Protein AF-A0A934R1A6-F1 (afdb_monomer)

Secondary structure (DSSP, 8-state):
--HHHHHHHHHHTS-TT-PPPSSHHHHHHHHHHHHHHHHHHHHHHHHHHHHHHHHHHHHHHHHHHHHHHHHHHHHHHHHHHHHHHHHHHHHHHHHHHHHHHHHHHHHH--

Mean predicted aligned error: 17.18 Å

Organism: NCBI:txid1144680

pLDDT: mean 76.13, std 10.45, range [56.38, 93.94]

Solvent-accessible surface area (backbone atoms only — not comparable to full-atom values): 6174 Å² total; per-residue (Å²): 135,54,66,66,59,54,38,52,55,52,46,71,76,40,63,98,86,60,87,68,49,73,47,72,72,40,41,52,53,49,49,49,55,68,52,44,52,57,54,52,51,52,50,48,51,55,55,56,51,51,53,56,52,54,53,57,56,56,51,54,56,53,55,52,51,54,52,52,49,50,50,52,53,49,50,55,50,49,56,52,48,53,54,52,51,53,51,50,53,50,51,52,52,52,50,52,50,53,52,53,52,50,51,54,56,54,65,72,75,109

Radius of gyration: 41.97 Å; Cα contacts (8 Å, |Δi|>4): 24; chains: 1; bounding box: 82×20×107 Å

Structure (mmCIF, N/CA/C/O backbone):
data_AF-A0A934R1A6-F1
#
_entry.id   AF-A0A934R1A6-F1
#
loop_
_atom_site.group_PDB
_atom_site.id
_atom_site.type_symbol
_atom_site.label_atom_id
_atom_site.label_alt_id
_atom_site.label_comp_id
_atom_site.label_asym_id
_atom_site.label_entity_id
_atom_site.label_seq_id
_atom_site.pdbx_PDB_ins_code
_atom_site.Cartn_x
_atom_site.Cartn_y
_atom_site.Cartn_z
_atom_site.occupancy
_atom_site.B_iso_or_equiv
_atom_site.auth_seq_id
_atom_site.auth_comp_id
_atom_site.auth_asym_id
_atom_site.auth_atom_id
_atom_site.pdbx_PDB_model_num
ATOM 1 N N . MET A 1 1 ? 33.176 -9.403 -39.591 1.00 59.59 1 MET A N 1
ATOM 2 C CA . MET A 1 1 ? 31.822 -9.161 -40.110 1.00 59.59 1 MET A CA 1
ATOM 3 C C . MET A 1 1 ? 31.898 -7.970 -41.041 1.00 59.59 1 MET A C 1
ATOM 5 O O . MET A 1 1 ? 32.411 -6.932 -40.628 1.00 59.59 1 MET A O 1
ATOM 9 N N . SER A 1 2 ? 31.538 -8.154 -42.305 1.00 78.56 2 SER A N 1
ATOM 10 C CA . SER A 1 2 ? 31.607 -7.097 -43.314 1.00 78.56 2 SER A CA 1
ATOM 11 C C . SER A 1 2 ? 30.392 -6.165 -43.209 1.00 78.56 2 SER A C 1
ATOM 13 O O . SER A 1 2 ? 29.358 -6.510 -42.636 1.00 78.56 2 SER A O 1
ATOM 15 N N . ARG A 1 3 ? 30.522 -4.945 -43.736 1.00 71.75 3 ARG A N 1
ATOM 16 C CA . ARG A 1 3 ? 29.441 -3.947 -43.776 1.00 71.75 3 ARG A CA 1
ATOM 17 C C . ARG A 1 3 ? 28.184 -4.494 -44.463 1.00 71.75 3 ARG A C 1
ATOM 19 O O . ARG A 1 3 ? 27.078 -4.249 -43.991 1.00 71.75 3 ARG A O 1
ATOM 26 N N . ASP A 1 4 ? 28.371 -5.239 -45.547 1.00 78.88 4 ASP A N 1
ATOM 27 C CA . ASP A 1 4 ? 27.274 -5.796 -46.334 1.00 78.88 4 ASP A CA 1
ATOM 28 C C . ASP A 1 4 ? 26.549 -6.916 -45.573 1.00 78.88 4 ASP A C 1
ATOM 30 O O . ASP A 1 4 ? 25.324 -6.981 -45.611 1.00 78.88 4 ASP A O 1
ATOM 34 N N . GLU A 1 5 ? 27.276 -7.725 -44.789 1.00 76.88 5 GLU A N 1
ATOM 35 C CA . GLU A 1 5 ? 26.679 -8.708 -43.871 1.00 76.88 5 GLU A CA 1
ATOM 36 C C . GLU A 1 5 ? 25.823 -8.027 -42.792 1.00 76.88 5 GLU A C 1
ATOM 38 O O . GLU A 1 5 ? 24.706 -8.462 -42.519 1.00 76.88 5 GLU A O 1
ATOM 43 N N . LEU A 1 6 ? 26.318 -6.934 -42.199 1.00 71.50 6 LEU A N 1
ATOM 44 C CA . LEU A 1 6 ? 25.586 -6.176 -41.177 1.00 71.50 6 LEU A CA 1
ATOM 45 C C . LEU A 1 6 ? 24.327 -5.510 -41.737 1.00 71.50 6 LEU A C 1
ATOM 47 O O . LEU A 1 6 ? 23.282 -5.528 -41.090 1.00 71.50 6 LEU A O 1
ATOM 51 N N . HIS A 1 7 ? 24.416 -4.939 -42.936 1.00 79.50 7 HIS A N 1
ATOM 52 C CA . HIS A 1 7 ? 23.271 -4.332 -43.602 1.00 79.50 7 HIS A CA 1
ATOM 53 C C . HIS A 1 7 ? 22.222 -5.379 -44.000 1.00 79.50 7 HIS A C 1
ATOM 55 O O . HIS A 1 7 ? 21.037 -5.150 -43.774 1.00 79.50 7 HIS A O 1
ATOM 61 N N . ALA A 1 8 ? 22.642 -6.540 -44.514 1.00 79.38 8 ALA A N 1
ATOM 62 C CA . ALA A 1 8 ? 21.737 -7.629 -44.878 1.00 79.38 8 ALA A CA 1
ATOM 63 C C . ALA A 1 8 ? 20.983 -8.192 -43.664 1.00 79.38 8 ALA A C 1
ATOM 65 O O . ALA A 1 8 ? 19.769 -8.374 -43.726 1.00 79.38 8 ALA A O 1
ATOM 66 N N . ILE A 1 9 ? 21.681 -8.411 -42.544 1.00 78.62 9 ILE A N 1
ATOM 67 C CA . ILE A 1 9 ? 21.061 -8.888 -41.298 1.00 78.62 9 ILE A CA 1
ATOM 68 C C . ILE A 1 9 ? 20.101 -7.838 -40.739 1.00 78.62 9 ILE A C 1
ATOM 70 O O . ILE A 1 9 ? 18.974 -8.169 -40.384 1.00 78.62 9 ILE A O 1
ATOM 74 N N . ALA A 1 10 ? 20.506 -6.567 -40.715 1.00 75.19 10 ALA A N 1
ATOM 75 C CA . ALA A 1 10 ? 19.638 -5.495 -40.251 1.00 75.19 10 ALA A CA 1
ATOM 76 C C . ALA A 1 10 ? 18.384 -5.357 -41.131 1.00 75.19 10 ALA A C 1
ATOM 78 O O . ALA A 1 10 ? 17.284 -5.275 -40.599 1.00 75.19 10 ALA A O 1
ATOM 79 N N . GLN A 1 11 ? 18.511 -5.392 -42.460 1.00 77.62 11 GLN A N 1
ATOM 80 C CA . GLN A 1 11 ? 17.373 -5.280 -43.379 1.00 77.62 11 GLN A CA 1
ATOM 81 C C . GLN A 1 11 ? 16.408 -6.472 -43.266 1.00 77.62 11 GLN A C 1
ATOM 83 O O . GLN A 1 11 ? 15.203 -6.267 -43.365 1.00 77.62 11 GLN A O 1
ATOM 88 N N . ALA A 1 12 ? 16.912 -7.685 -43.009 1.00 80.12 12 ALA A N 1
ATOM 89 C CA . ALA A 1 12 ? 16.082 -8.872 -42.786 1.00 80.12 12 ALA A CA 1
ATOM 90 C C . ALA A 1 12 ? 15.248 -8.789 -41.492 1.00 80.12 12 ALA A C 1
ATOM 92 O O . ALA A 1 12 ? 14.119 -9.271 -41.454 1.00 80.12 12 ALA A O 1
ATOM 93 N N . ASP A 1 13 ? 15.780 -8.136 -40.455 1.00 73.81 13 ASP A N 1
ATOM 94 C CA . ASP A 1 13 ? 15.127 -7.957 -39.147 1.00 73.81 13 ASP A CA 1
ATOM 95 C C . ASP A 1 13 ? 14.203 -6.722 -39.079 1.00 73.81 13 ASP A C 1
ATOM 97 O O . ASP A 1 13 ? 13.638 -6.391 -38.023 1.00 73.81 13 ASP A O 1
ATOM 101 N N . THR A 1 14 ? 14.051 -5.997 -40.194 1.00 73.06 14 THR A N 1
ATOM 102 C CA . THR A 1 14 ? 13.248 -4.771 -40.273 1.00 73.06 14 THR A CA 1
ATOM 103 C C . THR A 1 14 ? 12.046 -4.954 -41.210 1.00 73.06 14 THR A C 1
ATOM 105 O O . THR A 1 14 ? 12.208 -5.532 -42.280 1.00 73.06 14 THR A O 1
ATOM 108 N N . PRO A 1 15 ? 10.834 -4.466 -40.864 1.00 73.12 15 PRO A N 1
ATOM 109 C CA . PRO A 1 15 ? 9.666 -4.580 -41.745 1.00 73.12 15 PRO A CA 1
ATOM 110 C C . PRO A 1 15 ? 9.884 -3.906 -43.108 1.00 73.12 15 PRO A C 1
ATOM 112 O O . PRO A 1 15 ? 10.584 -2.895 -43.181 1.00 73.12 15 PRO A O 1
ATOM 115 N N . GLU A 1 16 ? 9.203 -4.392 -44.155 1.00 70.56 16 GLU A N 1
ATOM 116 C CA . GLU A 1 16 ? 9.360 -3.974 -45.569 1.00 70.56 16 GLU A CA 1
ATOM 117 C C . GLU A 1 16 ? 9.178 -2.462 -45.849 1.00 70.56 16 GLU A C 1
ATOM 119 O O . GLU A 1 16 ? 9.481 -1.990 -46.941 1.00 70.56 16 GLU A O 1
ATOM 124 N N . GLY A 1 17 ? 8.721 -1.673 -44.872 1.00 66.31 17 GLY A N 1
ATOM 125 C CA . GLY A 1 17 ? 8.553 -0.219 -44.976 1.00 66.31 17 GLY A CA 1
ATOM 126 C C . GLY A 1 17 ? 9.701 0.632 -44.419 1.00 66.31 17 GLY A C 1
ATOM 127 O O . GLY A 1 17 ? 9.623 1.857 -44.493 1.00 66.31 17 GLY A O 1
ATOM 128 N N . VAL A 1 18 ? 10.748 0.038 -43.835 1.00 68.88 18 VAL A N 1
ATOM 129 C CA . VAL A 1 18 ? 11.849 0.785 -43.201 1.00 68.88 18 VAL A CA 1
ATOM 130 C C . VAL A 1 18 ? 13.153 0.542 -43.958 1.00 68.88 18 VAL A C 1
ATOM 132 O O . VAL A 1 18 ? 13.652 -0.579 -44.033 1.00 68.88 18 VAL A O 1
ATOM 135 N N . GLN A 1 19 ? 13.731 1.615 -44.502 1.00 76.00 19 GLN A N 1
ATOM 136 C CA . GLN A 1 19 ? 15.040 1.559 -45.152 1.00 76.00 19 GLN A CA 1
ATOM 137 C C . GLN A 1 19 ? 16.152 1.565 -44.102 1.00 76.00 19 GLN A C 1
ATOM 139 O O . GLN A 1 19 ? 16.295 2.528 -43.344 1.00 76.00 19 GLN A O 1
ATOM 144 N N . VAL A 1 20 ? 16.960 0.504 -44.076 1.00 78.31 20 VAL A N 1
ATOM 145 C CA . VAL A 1 20 ? 18.188 0.474 -43.283 1.00 78.31 20 VAL A CA 1
ATOM 146 C C . VAL A 1 20 ? 19.299 1.167 -44.081 1.00 78.31 20 VAL A C 1
ATOM 148 O O . VAL A 1 20 ? 19.520 0.835 -45.246 1.00 78.31 20 VAL A O 1
ATOM 151 N N . PRO A 1 21 ? 20.035 2.130 -43.507 1.00 81.00 21 PRO A N 1
ATOM 152 C CA . PRO A 1 21 ? 21.170 2.734 -44.194 1.00 81.00 21 PRO A CA 1
ATOM 153 C C . PRO A 1 21 ? 22.271 1.697 -44.439 1.00 81.00 21 PRO A C 1
ATOM 155 O O . PRO A 1 21 ? 22.651 0.971 -43.527 1.00 81.00 21 PRO A O 1
ATOM 158 N N . ASN A 1 22 ? 22.847 1.663 -45.641 1.00 79.31 22 ASN A N 1
ATOM 159 C CA . ASN A 1 22 ? 23.960 0.757 -45.940 1.00 79.31 22 ASN A CA 1
ATOM 160 C C . ASN A 1 22 ? 25.302 1.312 -45.397 1.00 79.31 22 ASN A C 1
ATOM 162 O O . ASN A 1 22 ? 26.281 0.594 -45.293 1.00 79.31 22 ASN A O 1
ATOM 166 N N . THR A 1 23 ? 25.416 2.579 -44.994 1.00 82.00 23 THR A N 1
ATOM 167 C CA . THR A 1 23 ? 26.693 3.115 -44.478 1.00 82.00 23 THR A CA 1
ATOM 168 C C . THR A 1 23 ? 26.944 2.707 -43.021 1.00 82.00 23 THR A C 1
ATOM 170 O O . THR A 1 23 ? 26.024 2.721 -42.213 1.00 82.00 23 THR A O 1
ATOM 173 N N . MET A 1 24 ? 28.196 2.407 -42.638 1.00 74.50 24 MET A N 1
ATOM 174 C CA . MET A 1 24 ? 28.540 2.046 -41.245 1.00 74.50 24 MET A CA 1
ATOM 175 C C . MET A 1 24 ? 28.073 3.084 -40.200 1.00 74.50 24 MET A C 1
ATOM 177 O O . MET A 1 24 ? 27.465 2.683 -39.209 1.00 74.50 24 MET A O 1
ATOM 181 N N . PRO A 1 25 ? 28.259 4.405 -40.404 1.00 77.06 25 PRO A N 1
ATOM 182 C CA . PRO A 1 25 ? 27.699 5.411 -39.499 1.00 77.06 25 PRO A CA 1
ATOM 183 C C . PRO A 1 25 ? 26.165 5.391 -39.456 1.00 77.06 25 PRO A C 1
ATOM 185 O O . PRO A 1 25 ? 25.571 5.609 -38.403 1.00 77.06 25 PRO A O 1
ATOM 188 N N . GLY A 1 26 ? 25.521 5.097 -40.590 1.00 75.31 26 GLY A N 1
ATOM 189 C CA . GLY A 1 26 ? 24.070 4.988 -40.694 1.00 75.31 26 GLY A CA 1
ATOM 190 C C . GLY A 1 26 ? 23.511 3.746 -39.997 1.00 75.31 26 GLY A C 1
ATOM 191 O O . GLY A 1 26 ? 22.484 3.850 -39.33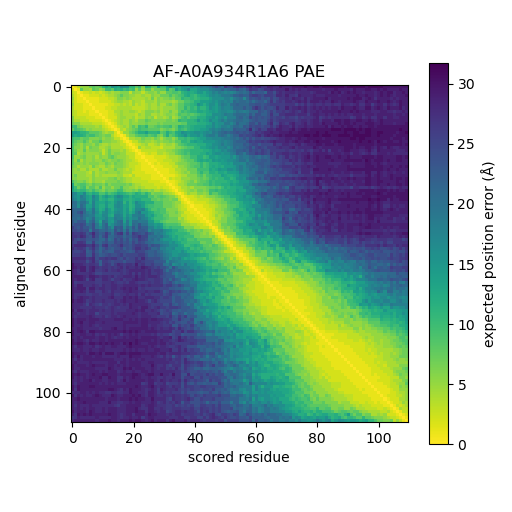5 1.00 75.31 26 GLY A O 1
ATOM 192 N N . LEU A 1 27 ? 24.209 2.607 -40.061 1.00 76.50 27 LEU A N 1
ATOM 193 C CA . LEU A 1 27 ? 23.864 1.387 -39.322 1.00 76.50 27 LEU A CA 1
ATOM 194 C C . LEU A 1 27 ? 23.929 1.614 -37.808 1.00 76.50 27 LEU A C 1
ATOM 196 O O . LEU A 1 27 ? 23.032 1.194 -37.080 1.00 76.50 27 LEU A O 1
ATOM 200 N N . ILE A 1 28 ? 24.954 2.331 -37.339 1.00 75.50 28 ILE A N 1
ATOM 201 C CA . ILE A 1 28 ? 25.104 2.687 -35.923 1.00 75.50 28 ILE A CA 1
ATOM 202 C C . ILE A 1 28 ? 23.967 3.621 -35.484 1.00 75.50 28 ILE A C 1
ATOM 204 O O . ILE A 1 28 ? 23.290 3.336 -34.497 1.00 75.50 28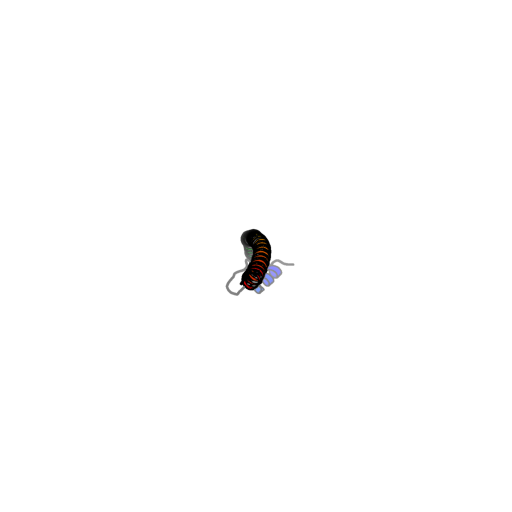 ILE A O 1
ATOM 208 N N . ALA A 1 29 ? 23.706 4.699 -36.231 1.00 76.06 29 ALA A N 1
ATOM 209 C CA . ALA A 1 29 ? 22.624 5.640 -35.927 1.00 76.06 29 ALA A CA 1
ATOM 210 C C . ALA A 1 29 ? 21.236 4.972 -35.944 1.00 76.06 29 ALA A C 1
ATOM 212 O O . ALA A 1 29 ? 20.411 5.224 -35.064 1.00 76.06 29 ALA A O 1
ATOM 213 N N . TRP A 1 30 ? 20.996 4.077 -36.904 1.00 77.88 30 TRP A N 1
ATOM 214 C CA . TRP A 1 30 ? 19.764 3.296 -36.999 1.00 77.88 30 TRP A CA 1
ATOM 215 C C . TRP A 1 30 ? 19.600 2.335 -35.815 1.00 77.88 30 TRP A C 1
ATOM 217 O O . TRP A 1 30 ? 18.526 2.281 -35.216 1.00 77.88 30 TRP A O 1
ATOM 227 N N . GLY A 1 31 ? 20.671 1.641 -35.414 1.00 72.31 31 GLY A N 1
ATOM 228 C CA . GLY A 1 31 ? 20.668 0.779 -34.232 1.00 72.31 31 GLY A CA 1
ATOM 229 C C . GLY A 1 31 ? 20.337 1.557 -32.956 1.00 72.31 31 GLY A C 1
ATOM 230 O O . GLY A 1 31 ? 19.477 1.140 -32.181 1.00 72.31 31 GLY A O 1
ATOM 231 N N . PHE A 1 32 ? 20.933 2.737 -32.767 1.00 73.00 32 PHE A N 1
ATOM 232 C CA . PHE A 1 32 ? 20.611 3.599 -31.627 1.00 73.00 32 PHE A CA 1
ATOM 233 C C . PHE A 1 32 ? 19.158 4.075 -31.625 1.00 73.00 32 PHE A C 1
ATOM 235 O O . PHE A 1 32 ? 18.543 4.094 -30.562 1.00 73.00 32 PHE A O 1
ATOM 242 N N . MET A 1 33 ? 18.577 4.410 -32.780 1.00 72.19 33 MET A N 1
ATOM 243 C CA . MET A 1 33 ? 17.155 4.757 -32.843 1.00 72.19 33 MET A CA 1
ATOM 244 C C . MET A 1 33 ? 16.256 3.551 -32.551 1.00 72.19 33 MET A C 1
ATOM 246 O O . MET A 1 33 ? 15.357 3.656 -31.726 1.00 72.19 33 MET A O 1
ATOM 250 N N . ARG A 1 34 ? 16.502 2.386 -33.162 1.00 71.00 34 ARG A N 1
ATOM 251 C CA . ARG A 1 34 ? 15.632 1.207 -33.001 1.00 71.00 34 ARG A CA 1
ATOM 252 C C . ARG A 1 34 ? 15.690 0.605 -31.595 1.00 71.00 34 ARG A C 1
ATOM 254 O O . ARG A 1 34 ? 14.653 0.231 -31.053 1.00 71.00 34 ARG A O 1
ATOM 261 N N . PHE A 1 35 ? 16.877 0.519 -30.993 1.00 68.38 35 PHE A N 1
ATOM 262 C CA . PHE A 1 35 ? 17.052 -0.064 -29.657 1.00 68.38 35 PHE A CA 1
ATOM 263 C C . PHE A 1 35 ? 16.950 0.975 -28.528 1.00 68.38 35 PHE A C 1
ATOM 265 O O . PHE A 1 35 ? 16.484 0.651 -27.434 1.00 68.38 35 PHE A O 1
ATOM 272 N N . GLY A 1 36 ? 17.322 2.234 -28.781 1.00 65.38 36 GLY A N 1
ATOM 273 C CA . GLY A 1 36 ? 17.297 3.305 -27.780 1.00 65.38 36 GLY A CA 1
ATOM 274 C C . GLY A 1 36 ? 15.888 3.726 -27.366 1.00 65.38 36 GLY A C 1
ATOM 275 O O . GLY A 1 36 ? 15.659 4.008 -26.190 1.00 65.38 36 GLY A O 1
ATOM 276 N N . THR A 1 37 ? 14.910 3.695 -28.278 1.00 66.88 37 THR A N 1
ATOM 277 C CA . THR A 1 37 ? 13.513 4.014 -27.935 1.00 66.88 37 THR A CA 1
ATOM 278 C C . THR A 1 37 ? 12.926 2.999 -26.953 1.00 66.88 37 THR A C 1
ATOM 280 O O . THR A 1 37 ? 12.256 3.389 -25.998 1.00 66.88 37 THR A O 1
ATOM 283 N N . ASN A 1 38 ? 13.243 1.710 -27.111 1.00 65.06 38 ASN A N 1
ATOM 284 C CA . ASN A 1 38 ? 12.787 0.667 -26.188 1.00 65.06 38 ASN A CA 1
ATOM 285 C C . ASN A 1 38 ? 13.403 0.826 -24.791 1.00 65.06 38 ASN A C 1
ATOM 287 O O . ASN A 1 38 ? 12.704 0.666 -23.791 1.00 65.06 38 ASN A O 1
ATOM 291 N N . ALA A 1 39 ? 14.680 1.214 -24.706 1.00 65.06 39 ALA A N 1
ATOM 292 C CA . ALA A 1 39 ? 15.328 1.517 -23.430 1.00 65.06 39 ALA A CA 1
ATOM 293 C C . ALA A 1 39 ? 14.695 2.736 -22.731 1.00 65.06 39 ALA A C 1
ATOM 295 O O . ALA A 1 39 ? 14.488 2.721 -21.516 1.00 65.06 39 ALA A O 1
ATOM 296 N N . MET A 1 40 ? 14.326 3.770 -23.494 1.00 64.50 40 MET A N 1
ATOM 297 C CA . MET A 1 40 ? 13.663 4.963 -22.962 1.00 64.50 40 MET A CA 1
ATOM 298 C C . MET A 1 40 ? 12.249 4.654 -22.448 1.00 64.50 40 MET A C 1
ATOM 300 O O . MET A 1 40 ? 11.881 5.096 -21.360 1.00 64.50 40 MET A O 1
ATOM 304 N N . ILE A 1 41 ? 11.482 3.839 -23.179 1.00 67.50 41 ILE A N 1
ATOM 305 C CA . ILE A 1 41 ? 10.161 3.364 -22.743 1.00 67.50 41 ILE A CA 1
ATOM 306 C C . ILE A 1 41 ? 10.289 2.545 -21.453 1.00 67.50 41 ILE A C 1
ATOM 308 O O . ILE A 1 41 ? 9.544 2.780 -20.503 1.00 67.50 41 ILE A O 1
ATOM 312 N N . MET A 1 42 ? 11.272 1.643 -21.370 1.00 64.88 42 MET A N 1
ATOM 313 C CA . MET A 1 42 ? 11.489 0.830 -20.171 1.00 64.88 42 MET A CA 1
ATOM 314 C C . MET A 1 42 ? 11.829 1.691 -18.943 1.00 64.88 42 MET A C 1
ATOM 316 O O . MET A 1 42 ? 11.279 1.468 -17.865 1.00 64.88 42 MET A O 1
ATOM 320 N N . MET A 1 43 ? 12.671 2.717 -19.107 1.00 64.88 43 MET A N 1
ATOM 321 C CA . MET A 1 43 ? 12.999 3.676 -18.042 1.00 64.88 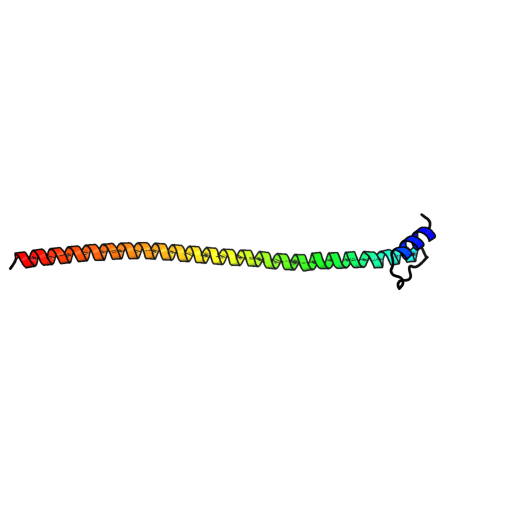43 MET A CA 1
ATOM 322 C C . MET A 1 43 ? 11.782 4.479 -17.572 1.00 64.88 43 MET A C 1
ATOM 324 O O . MET A 1 43 ? 11.616 4.682 -16.371 1.00 64.88 43 MET A O 1
ATOM 328 N N . ILE A 1 44 ? 10.901 4.896 -18.484 1.00 67.94 44 ILE A N 1
ATOM 329 C CA . ILE A 1 44 ? 9.665 5.609 -18.131 1.00 67.94 44 ILE A CA 1
ATOM 330 C C . ILE A 1 44 ? 8.706 4.680 -17.378 1.00 67.94 44 ILE A C 1
ATOM 332 O O . ILE A 1 44 ? 8.161 5.074 -16.347 1.00 67.94 44 ILE A O 1
ATOM 336 N N . CYS A 1 45 ? 8.538 3.435 -17.829 1.00 63.31 45 CYS A N 1
ATOM 337 C CA . CYS A 1 45 ? 7.699 2.451 -17.144 1.00 63.31 45 CYS A CA 1
ATOM 338 C C . CYS A 1 45 ? 8.219 2.123 -15.736 1.00 63.31 45 CYS A C 1
ATOM 340 O O . CYS A 1 45 ? 7.428 2.057 -14.797 1.00 63.31 45 CYS A O 1
ATOM 342 N N . LEU A 1 46 ? 9.536 1.968 -15.564 1.00 64.25 46 LEU A N 1
ATOM 343 C CA . LEU A 1 46 ? 10.149 1.711 -14.256 1.00 64.25 46 LEU A CA 1
ATOM 344 C C . LEU A 1 46 ? 10.108 2.942 -13.340 1.00 64.25 46 LEU A C 1
ATOM 346 O O . LEU A 1 46 ? 9.818 2.812 -12.151 1.00 64.25 46 LEU A O 1
ATOM 350 N N . GLY A 1 47 ? 10.349 4.137 -13.883 1.00 61.88 47 GLY A N 1
ATOM 351 C CA . GLY A 1 47 ? 10.315 5.391 -13.134 1.00 61.88 47 GLY A CA 1
ATOM 352 C C . GLY A 1 47 ? 8.903 5.760 -12.680 1.00 61.88 47 GLY A C 1
ATOM 353 O O . GLY A 1 47 ? 8.653 5.918 -11.489 1.00 61.88 47 GLY A O 1
ATOM 354 N N . VAL A 1 48 ? 7.954 5.851 -13.611 1.00 60.78 48 VAL A N 1
ATOM 355 C CA . VAL A 1 48 ? 6.575 6.277 -13.317 1.00 60.78 48 VAL A CA 1
ATOM 356 C C . VAL A 1 48 ? 5.787 5.165 -12.618 1.00 60.78 48 VAL A C 1
ATOM 358 O O . VAL A 1 48 ? 5.111 5.422 -11.619 1.00 60.78 48 VAL A O 1
ATOM 361 N N . GLY A 1 49 ? 5.926 3.913 -13.068 1.00 57.09 49 GLY A N 1
ATOM 362 C CA . GLY A 1 49 ? 5.279 2.759 -12.435 1.00 57.09 49 GLY A CA 1
ATOM 363 C C . GLY A 1 49 ? 5.794 2.493 -11.017 1.00 57.09 49 GLY A C 1
ATOM 364 O O . GLY A 1 49 ? 5.013 2.164 -10.123 1.00 57.09 49 GLY A O 1
ATOM 365 N N . GLY A 1 50 ? 7.089 2.724 -10.770 1.00 57.22 50 GLY A N 1
ATOM 366 C CA . GLY A 1 50 ? 7.690 2.590 -9.442 1.00 57.22 50 GLY A CA 1
ATOM 367 C C . GLY A 1 50 ? 7.176 3.616 -8.424 1.00 57.22 50 GLY A C 1
ATOM 368 O O . GLY A 1 50 ? 6.989 3.280 -7.252 1.00 57.22 50 GLY A O 1
ATOM 369 N N . TYR A 1 51 ? 6.896 4.852 -8.852 1.00 57.59 51 TYR A N 1
ATOM 370 C CA . TYR A 1 51 ? 6.306 5.879 -7.983 1.00 57.59 51 TYR A CA 1
ATOM 371 C C . 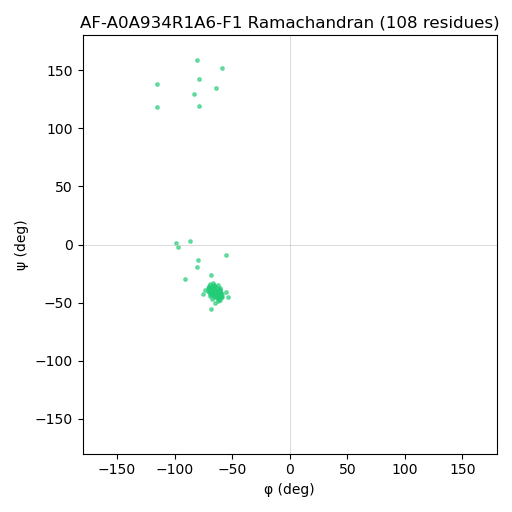TYR A 1 51 ? 4.845 5.578 -7.629 1.00 57.59 51 TYR A C 1
ATOM 373 O O . TYR A 1 51 ? 4.457 5.732 -6.469 1.00 57.59 51 TYR A O 1
ATOM 381 N N . ALA A 1 52 ? 4.053 5.096 -8.590 1.00 58.75 52 ALA A N 1
ATOM 382 C CA . ALA A 1 52 ? 2.654 4.734 -8.358 1.00 58.75 52 ALA A CA 1
ATOM 383 C C . ALA A 1 52 ? 2.514 3.581 -7.348 1.00 58.75 52 ALA A C 1
ATOM 385 O O . ALA A 1 52 ? 1.695 3.650 -6.431 1.00 58.75 52 ALA A O 1
ATOM 386 N N . LEU A 1 53 ? 3.372 2.560 -7.451 1.00 59.47 53 LEU A N 1
ATOM 387 C CA . LEU A 1 53 ? 3.383 1.436 -6.511 1.00 59.47 53 LEU A CA 1
ATOM 388 C C . LEU A 1 53 ? 3.679 1.890 -5.073 1.00 59.47 53 LEU A C 1
ATOM 390 O O . LEU A 1 53 ? 2.984 1.478 -4.147 1.00 59.47 53 LEU A O 1
ATOM 394 N N . LYS A 1 54 ? 4.648 2.793 -4.867 1.00 59.94 54 LYS A N 1
ATOM 395 C CA . LYS A 1 54 ? 4.975 3.311 -3.525 1.00 59.94 54 LYS A CA 1
ATOM 396 C C . LYS A 1 54 ? 3.798 4.025 -2.850 1.00 59.94 54 LYS A C 1
ATOM 398 O O . LYS A 1 54 ? 3.627 3.875 -1.642 1.00 59.94 54 LYS A O 1
ATOM 403 N N . GLY A 1 55 ? 2.990 4.769 -3.608 1.00 60.53 55 GLY A N 1
ATOM 404 C CA . GLY A 1 55 ? 1.805 5.454 -3.081 1.00 60.53 55 GLY A CA 1
ATOM 405 C C . GLY A 1 55 ? 0.748 4.482 -2.552 1.00 60.53 55 GLY A C 1
ATOM 406 O O . GLY A 1 55 ? 0.265 4.648 -1.435 1.00 60.53 55 GLY A O 1
ATOM 407 N N . ILE A 1 56 ? 0.464 3.420 -3.311 1.00 60.19 56 ILE A N 1
ATOM 408 C CA . ILE A 1 56 ? -0.548 2.412 -2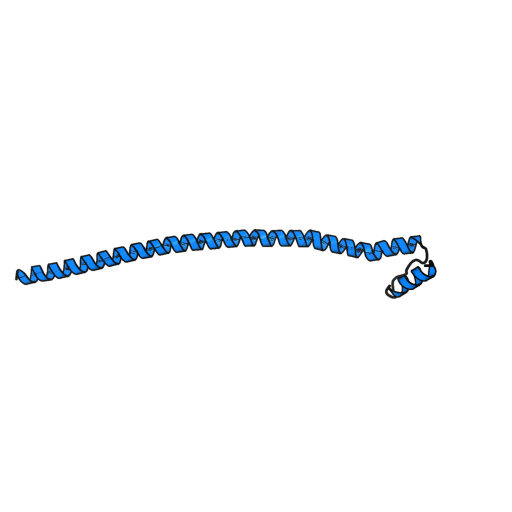.957 1.00 60.19 56 ILE A CA 1
ATOM 409 C C . ILE A 1 56 ? -0.157 1.657 -1.676 1.00 60.19 56 ILE A C 1
ATOM 411 O O . ILE A 1 56 ? -0.983 1.471 -0.784 1.00 60.19 56 ILE A O 1
ATOM 415 N N . TYR A 1 57 ? 1.115 1.266 -1.538 1.00 59.31 57 TYR A N 1
ATOM 416 C CA . TYR A 1 57 ? 1.586 0.569 -0.334 1.00 59.31 57 TYR A CA 1
ATOM 417 C C . TYR A 1 57 ? 1.575 1.454 0.919 1.00 59.31 57 TYR A C 1
ATOM 419 O O . TYR A 1 57 ? 1.279 0.966 2.012 1.00 59.31 57 TYR A O 1
ATOM 427 N N . ALA A 1 58 ? 1.874 2.749 0.777 1.00 60.03 58 ALA A N 1
ATOM 428 C CA . ALA A 1 58 ? 1.828 3.685 1.897 1.00 60.03 58 ALA A CA 1
ATOM 429 C C . ALA A 1 58 ? 0.398 3.886 2.427 1.00 60.03 58 ALA A C 1
ATOM 431 O O . ALA A 1 58 ? 0.205 4.019 3.638 1.00 60.03 58 ALA A O 1
ATOM 432 N N . ASP A 1 59 ? -0.594 3.877 1.538 1.00 62.41 59 ASP A N 1
ATOM 433 C CA . ASP A 1 59 ? -2.000 4.054 1.904 1.00 62.41 59 ASP A CA 1
ATOM 434 C C . ASP A 1 59 ? -2.573 2.802 2.592 1.00 62.41 59 ASP A C 1
ATOM 436 O O . ASP A 1 59 ? -3.250 2.885 3.621 1.00 62.41 59 ASP A O 1
ATOM 440 N N . LEU A 1 60 ? -2.180 1.615 2.113 1.00 64.75 60 LEU A N 1
ATOM 441 C CA . LEU A 1 60 ? -2.579 0.334 2.700 1.00 64.75 60 LEU A CA 1
ATOM 442 C C . LEU A 1 60 ? -2.113 0.188 4.160 1.00 64.75 60 LEU A C 1
ATOM 444 O O . LEU A 1 60 ? -2.856 -0.293 5.018 1.00 64.75 60 LEU A O 1
ATOM 448 N N . GLY A 1 61 ? -0.897 0.657 4.466 1.00 68.62 61 GLY A N 1
ATOM 449 C CA . GLY A 1 61 ? -0.361 0.654 5.829 1.00 68.62 61 GLY A CA 1
ATOM 450 C C . GLY A 1 61 ? -1.166 1.531 6.795 1.00 68.62 61 GLY A C 1
ATOM 451 O O . GLY A 1 61 ? -1.437 1.117 7.924 1.00 68.62 61 GLY A O 1
ATOM 452 N N . ARG A 1 62 ? -1.602 2.718 6.350 1.00 71.56 62 ARG A N 1
ATOM 453 C CA . ARG A 1 62 ? -2.426 3.619 7.175 1.00 71.56 62 ARG A CA 1
ATOM 454 C C . ARG A 1 62 ? -3.819 3.058 7.406 1.00 71.56 62 ARG A C 1
ATOM 456 O O . ARG A 1 62 ? -4.288 3.068 8.541 1.00 71.56 62 ARG A O 1
ATOM 463 N N . SER A 1 63 ? -4.450 2.527 6.360 1.00 68.75 63 SER A N 1
ATOM 464 C CA . SER A 1 63 ? -5.789 1.946 6.473 1.00 68.75 63 SER A CA 1
ATOM 465 C C . SER A 1 63 ? -5.812 0.775 7.464 1.00 68.75 63 SER A C 1
ATOM 467 O O . SER A 1 63 ? -6.711 0.688 8.298 1.00 68.75 63 SER A O 1
ATOM 469 N N . ASN A 1 64 ? -4.783 -0.078 7.451 1.00 72.69 64 ASN A N 1
ATOM 470 C CA . ASN A 1 64 ? -4.676 -1.191 8.395 1.00 72.69 64 ASN A CA 1
ATOM 471 C C . ASN A 1 64 ? -4.497 -0.734 9.851 1.00 72.69 64 ASN A C 1
ATOM 473 O O . ASN A 1 64 ? -5.077 -1.346 10.748 1.00 72.69 64 ASN A O 1
ATOM 477 N N . MET A 1 65 ? -3.740 0.342 10.107 1.00 78.75 65 MET A N 1
ATOM 478 C CA . MET A 1 65 ? -3.637 0.900 11.463 1.00 78.75 65 MET A CA 1
ATOM 479 C C . MET A 1 65 ? -4.983 1.405 11.983 1.00 78.75 65 MET A C 1
ATOM 481 O O . MET A 1 65 ? -5.328 1.118 13.126 1.00 78.75 65 MET A O 1
ATOM 485 N N . ILE A 1 66 ? -5.744 2.119 11.150 1.00 84.00 66 ILE A N 1
ATOM 486 C CA . ILE A 1 66 ? -7.047 2.674 11.542 1.00 84.00 66 ILE A CA 1
ATOM 487 C C . ILE A 1 66 ? -8.018 1.546 11.907 1.00 84.00 66 ILE A C 1
ATOM 489 O O . ILE A 1 66 ? -8.698 1.618 12.929 1.00 84.00 66 ILE A O 1
ATOM 493 N N . VAL A 1 67 ? -8.043 0.468 11.117 1.00 80.69 67 VAL A N 1
ATOM 494 C CA . VAL A 1 67 ? -8.875 -0.708 11.413 1.00 80.69 67 VAL A CA 1
ATOM 495 C C . VAL A 1 67 ? -8.456 -1.363 12.732 1.00 80.69 67 VAL A C 1
ATOM 497 O O . VAL A 1 67 ? -9.310 -1.679 13.557 1.00 80.69 67 VAL A O 1
ATOM 500 N N . LEU A 1 68 ? -7.153 -1.525 12.977 1.00 84.44 68 LEU A N 1
ATOM 501 C CA . LEU A 1 68 ? -6.640 -2.063 14.243 1.00 84.44 68 LEU A CA 1
ATOM 502 C C . LEU A 1 68 ? -7.024 -1.197 15.448 1.00 84.44 68 LEU A C 1
ATOM 504 O O . LEU A 1 68 ? -7.357 -1.727 16.508 1.00 84.44 68 LEU A O 1
ATOM 508 N N . GLU A 1 69 ? -6.988 0.123 15.297 1.00 87.06 69 GLU A N 1
ATOM 509 C CA . GLU A 1 69 ? -7.364 1.066 16.347 1.00 87.06 69 GLU A CA 1
ATOM 510 C C . GLU A 1 69 ? -8.870 1.026 16.633 1.00 87.06 69 GLU A C 1
ATOM 512 O O . GLU A 1 69 ? -9.265 0.929 17.797 1.00 87.06 69 GLU A O 1
ATOM 517 N N . MET A 1 70 ? -9.709 0.969 15.592 1.00 83.12 70 MET A N 1
ATOM 518 C CA . MET A 1 70 ? -11.153 0.757 15.741 1.00 83.12 70 MET A CA 1
ATOM 519 C C . MET A 1 70 ? -11.462 -0.564 16.444 1.00 83.12 70 MET A C 1
ATOM 521 O O . MET A 1 70 ? -12.256 -0.582 17.381 1.00 83.12 70 MET A O 1
ATOM 525 N N . VAL A 1 71 ? -10.805 -1.661 16.057 1.00 82.69 71 VAL A N 1
ATOM 526 C CA . VAL A 1 71 ? -10.991 -2.967 16.708 1.00 82.69 71 VAL A CA 1
ATOM 527 C C . VAL A 1 71 ? -10.575 -2.906 18.178 1.00 82.69 71 VAL A C 1
ATOM 529 O O . VAL A 1 71 ? -11.303 -3.396 19.037 1.00 82.69 71 VAL A O 1
ATOM 532 N N . ARG A 1 72 ? -9.452 -2.258 18.514 1.00 81.50 72 ARG A N 1
ATOM 533 C CA . ARG A 1 72 ? -9.036 -2.066 19.917 1.00 81.50 72 ARG A CA 1
ATOM 534 C C . ARG A 1 72 ? -10.049 -1.249 20.719 1.00 81.50 72 ARG A C 1
ATOM 536 O O . ARG A 1 72 ? -10.357 -1.613 21.859 1.00 81.50 72 ARG A O 1
ATOM 543 N N . ALA A 1 73 ? -10.577 -0.173 20.140 1.00 84.19 73 ALA A N 1
ATOM 544 C CA . ALA A 1 73 ? -11.607 0.647 20.771 1.00 84.19 73 ALA A CA 1
ATOM 545 C C . ALA A 1 73 ? -12.902 -0.154 20.990 1.00 84.19 73 ALA A C 1
ATOM 547 O O . ALA A 1 73 ? -13.459 -0.134 22.089 1.00 84.19 73 ALA A O 1
ATOM 548 N N . GLN A 1 74 ? -13.328 -0.925 19.984 1.00 83.19 74 GLN A N 1
ATOM 549 C CA . GLN A 1 74 ? -14.499 -1.800 20.045 1.00 83.19 74 GLN A CA 1
ATOM 550 C C . GLN A 1 74 ? -14.346 -2.860 21.141 1.00 83.19 74 GLN A C 1
ATOM 552 O O . GLN A 1 74 ? -15.241 -3.017 21.966 1.00 83.19 74 GLN A O 1
ATOM 557 N N . THR A 1 75 ? -13.203 -3.546 21.202 1.00 81.12 75 THR A N 1
ATOM 558 C CA . THR A 1 75 ? -12.934 -4.565 22.225 1.00 81.12 75 THR A CA 1
ATOM 559 C C . THR A 1 75 ? -12.953 -3.959 23.624 1.00 81.12 75 THR A C 1
ATOM 561 O O . THR A 1 75 ? -13.597 -4.501 24.513 1.00 81.12 75 THR A O 1
ATOM 564 N N . THR A 1 76 ? -12.330 -2.793 23.817 1.00 83.44 76 THR A N 1
ATOM 565 C CA . THR A 1 76 ? -12.344 -2.097 25.116 1.00 83.44 76 THR A CA 1
ATOM 566 C C . THR A 1 76 ? -13.763 -1.697 25.526 1.00 83.44 76 THR A C 1
ATOM 568 O O . THR A 1 76 ? -14.133 -1.826 26.694 1.00 83.44 76 THR A O 1
ATOM 571 N N . SER A 1 77 ? -14.569 -1.227 24.571 1.00 82.19 77 SER A N 1
ATOM 572 C CA . SER A 1 77 ? -15.981 -0.909 24.793 1.00 82.19 77 SER A CA 1
ATOM 573 C C . SER A 1 77 ? -16.784 -2.157 25.173 1.00 82.19 77 SER A C 1
ATOM 575 O O . SER A 1 77 ? -17.516 -2.138 26.160 1.00 82.19 77 SER A O 1
ATOM 577 N N . ASN A 1 78 ? -16.580 -3.269 24.463 1.00 80.81 78 ASN A N 1
ATOM 578 C CA . ASN A 1 78 ? -17.247 -4.538 24.744 1.00 80.81 78 ASN A CA 1
ATOM 579 C C . ASN A 1 78 ? -16.882 -5.088 26.127 1.00 80.81 78 ASN A C 1
ATOM 581 O O . ASN A 1 78 ? -17.775 -5.477 26.869 1.00 80.81 78 ASN A O 1
ATOM 585 N N . THR A 1 79 ? -15.610 -5.046 26.529 1.00 83.88 79 THR A N 1
ATOM 586 C CA . THR A 1 79 ? -15.200 -5.482 27.874 1.00 83.88 79 THR A CA 1
ATOM 587 C C . THR A 1 79 ? -15.838 -4.626 28.972 1.00 83.88 79 THR A C 1
ATOM 589 O O . THR A 1 79 ? -16.228 -5.143 30.018 1.00 83.88 79 THR A O 1
ATOM 592 N N . ARG A 1 80 ? -15.989 -3.312 28.746 1.00 82.88 80 ARG A N 1
ATOM 593 C CA . ARG A 1 80 ? -16.730 -2.437 29.670 1.00 82.88 80 ARG A CA 1
ATOM 594 C C . ARG A 1 80 ? -18.216 -2.784 29.695 1.00 82.88 80 ARG A C 1
ATOM 596 O O . ARG A 1 80 ? -18.809 -2.810 30.766 1.00 82.88 80 ARG A O 1
ATOM 603 N N . LEU A 1 81 ? -18.825 -3.067 28.546 1.00 81.31 81 LEU A N 1
ATOM 604 C CA . LEU A 1 81 ? -20.222 -3.496 28.485 1.00 81.31 81 LEU A CA 1
ATOM 605 C C . LEU A 1 81 ? -20.438 -4.804 29.247 1.00 81.31 81 LEU A C 1
ATOM 607 O O . LEU A 1 81 ? -21.352 -4.869 30.061 1.00 81.31 81 LEU A O 1
ATOM 611 N N . GLU A 1 82 ? -19.574 -5.801 29.060 1.00 83.00 82 GLU A N 1
ATOM 612 C CA . GLU A 1 82 ? -19.632 -7.071 29.791 1.00 83.00 82 GLU A CA 1
ATOM 613 C C . GLU A 1 82 ? -19.535 -6.869 31.305 1.00 83.00 82 GLU A C 1
ATOM 615 O O . GLU A 1 82 ? -20.338 -7.432 32.050 1.00 83.00 82 GLU A O 1
ATOM 620 N N . SER A 1 83 ? -18.607 -6.027 31.776 1.00 83.62 83 SER A N 1
ATOM 621 C CA . SER A 1 83 ? -18.482 -5.753 33.211 1.00 83.62 83 SER A CA 1
ATOM 622 C C . SER A 1 83 ? -19.706 -5.026 33.772 1.00 83.62 83 SER A C 1
ATOM 624 O O . SER A 1 83 ? -20.175 -5.360 34.860 1.00 83.62 83 SER A O 1
ATOM 626 N N . THR A 1 84 ? -20.275 -4.088 33.012 1.00 84.00 84 THR A N 1
ATOM 627 C CA . THR A 1 84 ? -21.488 -3.360 33.412 1.00 84.00 84 THR A CA 1
ATOM 628 C C . THR A 1 84 ? -22.702 -4.291 33.454 1.00 84.00 84 THR A C 1
ATOM 630 O O . THR A 1 84 ? -23.531 -4.199 34.357 1.00 84.00 84 THR A O 1
ATOM 633 N N . LEU A 1 85 ? -22.795 -5.224 32.504 1.00 85.75 85 LEU A N 1
ATOM 634 C CA . LEU A 1 85 ? -23.881 -6.197 32.415 1.00 85.75 85 LEU A CA 1
ATOM 635 C C . LEU A 1 85 ? -23.797 -7.236 33.542 1.00 85.75 85 LEU A C 1
ATOM 637 O O . LEU A 1 85 ? -24.818 -7.584 34.133 1.00 85.75 85 LEU A O 1
ATOM 641 N N . ALA A 1 86 ? -22.584 -7.667 33.899 1.00 88.88 86 ALA A N 1
ATOM 642 C CA . ALA A 1 86 ? -22.345 -8.528 35.054 1.00 88.88 86 ALA A CA 1
ATOM 643 C C . ALA A 1 86 ? -22.723 -7.842 36.377 1.00 88.88 86 ALA A C 1
ATOM 645 O O . ALA A 1 86 ? -23.330 -8.465 37.249 1.00 88.88 86 ALA A O 1
ATOM 646 N N . GLU A 1 87 ? -22.405 -6.555 36.524 1.00 89.44 87 GLU A N 1
ATOM 647 C CA . GLU A 1 87 ? -22.772 -5.788 37.716 1.00 89.44 87 GLU A CA 1
ATOM 648 C C . GLU A 1 87 ? -24.289 -5.578 37.813 1.00 89.44 87 GLU A C 1
ATOM 650 O O . GLU A 1 87 ? -24.880 -5.778 38.876 1.00 89.44 87 GLU A O 1
ATOM 655 N N . LEU A 1 88 ? -24.949 -5.278 36.691 1.00 90.06 88 LEU A N 1
ATOM 656 C CA . LEU A 1 88 ? -26.405 -5.181 36.637 1.00 90.06 88 LEU A CA 1
ATOM 657 C C . LEU A 1 88 ? -27.072 -6.514 37.009 1.00 90.06 88 LEU A C 1
ATOM 659 O O . LEU A 1 88 ? -28.026 -6.524 37.784 1.00 90.06 88 LEU A O 1
ATOM 663 N N . ALA A 1 89 ? -26.549 -7.642 36.518 1.00 91.06 89 ALA A N 1
ATOM 664 C CA . ALA A 1 89 ? -27.057 -8.967 36.867 1.00 91.06 89 ALA A CA 1
ATOM 665 C C . ALA A 1 89 ? -26.971 -9.239 38.380 1.00 91.06 89 ALA A C 1
ATOM 667 O O . ALA A 1 89 ? -27.941 -9.716 38.972 1.00 91.06 89 ALA A O 1
ATOM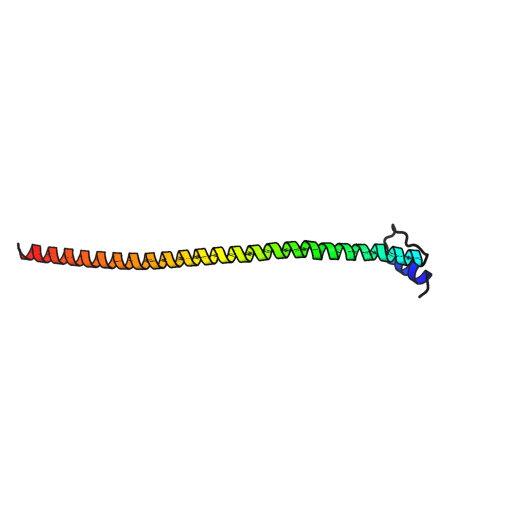 668 N N . ARG A 1 90 ? -25.861 -8.860 39.032 1.00 92.50 90 ARG A N 1
ATOM 669 C CA . ARG A 1 90 ? -25.722 -8.964 40.496 1.00 92.50 90 ARG A CA 1
ATOM 670 C C . ARG A 1 90 ? -26.716 -8.083 41.241 1.00 92.50 90 ARG A C 1
ATOM 672 O O . ARG A 1 90 ? -27.297 -8.523 42.230 1.00 92.50 90 ARG A O 1
ATOM 679 N N . GLN A 1 91 ? -26.932 -6.850 40.784 1.00 91.25 91 GLN A N 1
ATOM 680 C CA . GLN A 1 91 ? -27.916 -5.957 41.401 1.00 91.25 91 GLN A CA 1
ATOM 681 C C . GLN A 1 91 ? -29.337 -6.513 41.282 1.00 91.25 91 GLN A C 1
ATOM 683 O O . GLN A 1 91 ? -30.089 -6.484 42.256 1.00 91.25 91 GLN A O 1
ATOM 688 N N . VAL A 1 92 ? -29.692 -7.075 40.124 1.00 93.25 92 VAL A N 1
ATOM 689 C CA . VAL A 1 92 ? -30.987 -7.740 39.919 1.00 93.25 92 VAL A CA 1
ATOM 690 C C . VAL A 1 92 ? -31.140 -8.940 40.856 1.00 93.25 92 VAL A C 1
ATOM 692 O O . VAL A 1 92 ? -32.185 -9.078 41.495 1.00 93.25 92 VAL A O 1
ATOM 695 N N . GLU A 1 93 ? -30.110 -9.775 41.001 1.00 93.94 93 GLU A N 1
ATOM 696 C CA . GLU A 1 93 ? -30.134 -10.924 41.915 1.00 93.94 93 GLU A CA 1
ATOM 697 C C . GLU A 1 93 ? -30.304 -10.486 43.378 1.00 93.94 93 GLU A C 1
ATOM 699 O O . GLU A 1 93 ? -31.166 -11.009 44.091 1.00 93.94 93 GLU A O 1
ATOM 704 N N . ASN A 1 94 ? -29.540 -9.482 43.815 1.00 93.94 94 ASN A N 1
ATOM 705 C CA . ASN A 1 94 ? -29.623 -8.930 45.167 1.00 93.94 94 ASN A CA 1
ATOM 706 C C . ASN A 1 94 ? -31.008 -8.340 45.460 1.00 93.94 94 ASN A C 1
ATOM 708 O O . ASN A 1 94 ? -31.591 -8.630 46.506 1.00 93.94 94 ASN A O 1
ATOM 712 N N . ASN A 1 95 ? -31.569 -7.574 44.522 1.00 92.62 95 ASN A N 1
ATOM 713 C CA . ASN A 1 95 ? -32.912 -7.012 44.660 1.00 92.62 95 ASN A CA 1
ATOM 714 C C . ASN A 1 95 ? -33.983 -8.108 44.704 1.00 92.62 95 ASN A C 1
ATOM 716 O O . ASN A 1 95 ? -34.901 -8.042 45.519 1.00 92.62 95 ASN A O 1
ATOM 720 N N . THR A 1 96 ? -33.848 -9.150 43.882 1.00 93.75 96 THR A N 1
ATOM 721 C CA . THR A 1 96 ? -34.779 -10.290 43.874 1.00 93.75 96 THR A CA 1
ATOM 722 C C . THR A 1 96 ? -34.768 -11.026 45.216 1.00 93.75 96 THR A C 1
ATOM 724 O O . THR A 1 96 ? -35.828 -11.352 45.759 1.00 93.75 96 THR A O 1
ATOM 727 N N . ARG A 1 97 ? -33.580 -11.244 45.797 1.00 91.94 97 ARG A N 1
ATOM 728 C CA . ARG A 1 97 ? -33.434 -11.827 47.141 1.00 91.94 97 ARG A CA 1
ATOM 729 C C . ARG A 1 97 ? -34.073 -10.948 48.212 1.00 91.94 97 ARG A C 1
ATOM 731 O O . ARG A 1 97 ? -34.882 -11.450 48.987 1.00 91.94 97 ARG A O 1
ATOM 738 N N . ALA A 1 98 ? -33.789 -9.646 48.201 1.00 91.69 98 ALA A N 1
ATOM 739 C CA . ALA A 1 98 ? -34.360 -8.698 49.156 1.00 91.69 98 ALA A CA 1
ATOM 740 C C . ALA A 1 98 ? -35.898 -8.670 49.102 1.00 91.69 98 ALA A C 1
ATOM 742 O O . ALA A 1 98 ? -36.551 -8.703 50.142 1.00 91.69 98 ALA A O 1
AT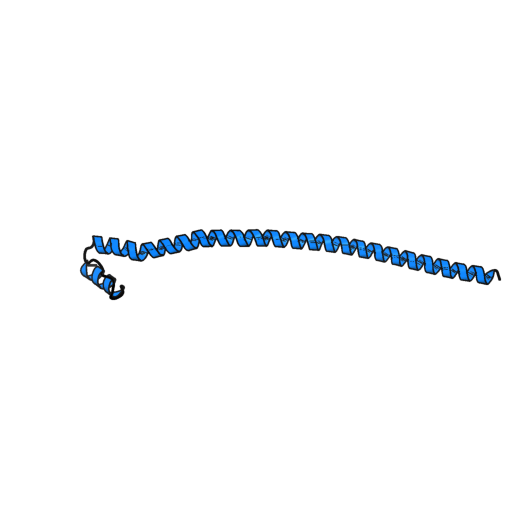OM 743 N N . ILE A 1 99 ? -36.489 -8.680 47.902 1.00 91.81 99 ILE A N 1
ATOM 744 C CA . ILE A 1 99 ? -37.948 -8.748 47.723 1.00 91.81 99 ILE A CA 1
ATOM 745 C C . ILE A 1 99 ? -38.510 -10.056 48.291 1.00 91.81 99 ILE A C 1
ATOM 747 O O . ILE A 1 99 ? -39.512 -10.038 49.006 1.00 91.81 99 ILE A O 1
ATOM 751 N N . THR A 1 100 ? -37.859 -11.186 48.010 1.00 92.19 100 THR A N 1
ATOM 752 C CA . THR A 1 100 ? -38.294 -12.500 48.512 1.00 92.19 100 THR A CA 1
ATOM 753 C C . THR A 1 100 ? -38.263 -12.549 50.044 1.00 92.19 100 THR A C 1
ATOM 755 O O . THR A 1 100 ? -39.195 -13.052 50.676 1.00 92.19 100 THR A O 1
ATOM 758 N N . ASP A 1 101 ? -37.228 -11.985 50.664 1.00 92.00 101 ASP A N 1
ATOM 759 C CA . ASP A 1 101 ? -37.110 -11.918 52.122 1.00 92.00 101 ASP A CA 1
ATOM 760 C C . ASP A 1 101 ? -38.125 -10.944 52.748 1.00 92.00 101 ASP A C 1
ATOM 762 O O . ASP A 1 101 ? -38.719 -11.245 53.789 1.00 92.00 101 ASP A O 1
ATOM 766 N N . LEU A 1 102 ? -38.420 -9.819 52.089 1.00 89.69 102 LEU A N 1
ATOM 767 C CA . LEU A 1 102 ? -39.492 -8.902 52.497 1.00 89.69 102 L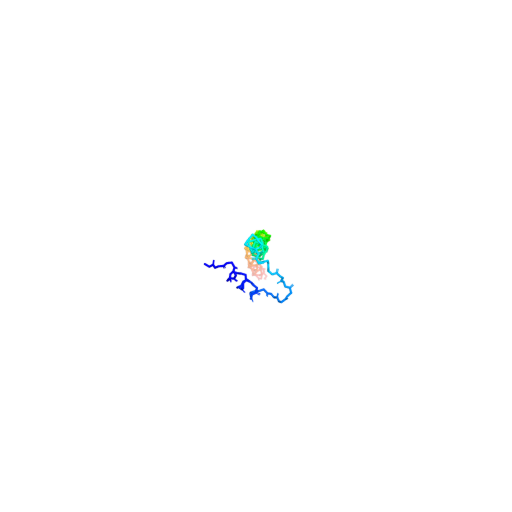EU A CA 1
ATOM 768 C C . LEU A 1 102 ? -40.875 -9.569 52.448 1.00 89.69 102 LEU A C 1
ATOM 770 O O . LEU A 1 102 ? -41.682 -9.402 53.364 1.00 89.69 102 LEU A O 1
ATOM 774 N N . GLN A 1 103 ? -41.153 -10.379 51.425 1.00 89.00 103 GLN A N 1
ATOM 775 C CA . GLN A 1 103 ? -42.402 -11.144 51.346 1.00 89.00 103 GLN A CA 1
ATOM 776 C C . GLN A 1 103 ? -42.507 -12.179 52.472 1.00 89.00 103 GLN A C 1
ATOM 778 O O . GLN A 1 103 ? -43.557 -12.304 53.107 1.00 89.00 103 GLN A O 1
ATOM 783 N N . ARG A 1 104 ? -41.411 -12.883 52.783 1.00 85.75 104 ARG A N 1
ATOM 784 C CA . ARG A 1 104 ? -41.366 -13.849 53.894 1.00 85.75 104 ARG A CA 1
ATOM 785 C C . ARG A 1 104 ? -41.600 -13.192 55.252 1.00 85.75 104 ARG A C 1
ATOM 787 O O . ARG A 1 104 ? -42.347 -13.730 56.063 1.00 85.75 104 ARG A O 1
ATOM 794 N N . THR A 1 105 ? -40.983 -12.040 55.506 1.00 85.25 105 THR A N 1
ATOM 795 C CA . THR A 1 105 ? -41.147 -11.304 56.773 1.00 85.25 105 THR A CA 1
ATOM 796 C C . THR A 1 105 ? -42.543 -10.699 56.918 1.00 85.25 105 THR A C 1
ATOM 798 O O . THR A 1 105 ? -43.123 -10.779 57.996 1.00 85.25 105 THR A O 1
ATOM 801 N N . THR A 1 106 ? -43.127 -10.184 55.833 1.00 81.75 106 THR A N 1
ATOM 802 C CA . THR A 1 106 ? -44.506 -9.663 55.827 1.00 81.75 106 THR A CA 1
ATOM 803 C C . THR A 1 106 ? -45.531 -10.764 56.101 1.00 81.75 106 THR A C 1
ATOM 805 O O . THR A 1 106 ? -46.420 -10.578 56.923 1.00 81.75 106 THR A O 1
ATOM 808 N N . THR A 1 107 ? -45.371 -11.936 55.479 1.00 75.50 107 THR A N 1
ATOM 809 C CA . THR A 1 107 ? -46.287 -13.081 55.660 1.00 75.50 107 THR A CA 1
ATOM 810 C C . THR A 1 107 ? -46.209 -13.680 57.067 1.00 75.50 107 THR A C 1
ATOM 812 O O . THR A 1 107 ? -47.165 -14.276 57.538 1.00 75.50 107 THR A O 1
ATOM 815 N N . ARG A 1 108 ? -45.071 -13.532 57.758 1.00 71.75 108 ARG A N 1
ATOM 816 C CA . ARG A 1 108 ? -44.876 -14.023 59.132 1.00 71.75 108 ARG A CA 1
ATOM 817 C C . ARG A 1 108 ? -45.472 -13.097 60.203 1.00 71.75 108 ARG A C 1
ATOM 819 O O . ARG A 1 108 ? -45.643 -13.532 61.336 1.00 71.75 108 ARG A O 1
ATOM 826 N N . ASN A 1 109 ? -45.730 -11.836 59.857 1.00 66.69 109 ASN A N 1
ATOM 827 C CA . ASN A 1 109 ? -46.275 -10.816 60.758 1.00 66.69 109 ASN A CA 1
ATOM 828 C C . ASN A 1 109 ? -47.797 -10.622 60.607 1.00 66.69 109 ASN A C 1
ATOM 830 O O . ASN A 1 109 ? -48.355 -9.755 61.281 1.00 66.69 109 ASN A O 1
ATOM 834 N N . GLN A 1 110 ? -48.443 -11.386 59.720 1.00 56.38 110 GLN A N 1
ATOM 835 C CA . GLN A 1 110 ? -49.900 -11.505 59.606 1.00 56.38 110 GLN A CA 1
ATOM 836 C C . GLN A 1 110 ? -50.363 -12.799 60.273 1.00 56.38 110 GLN A C 1
ATOM 838 O O . GLN A 1 11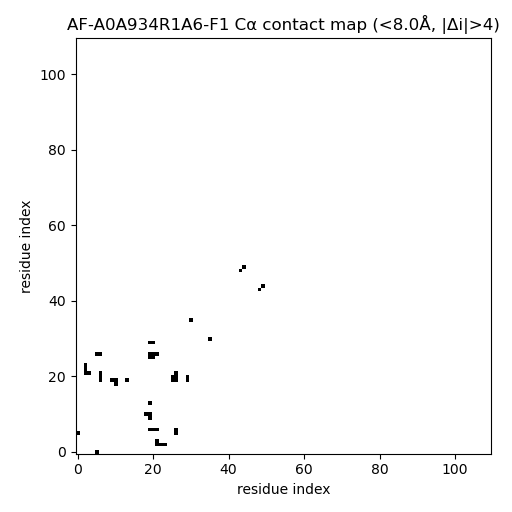0 ? -51.454 -12.765 60.881 1.00 56.38 110 GLN A O 1
#

Foldseek 3Di:
DDLVVLLVVVVVVDPPPDHQDSDPVSNVVVCCVVVVVVVVVVCCCCVVVVVVVVVVVVVVVVVVVVVVVVVVVVVVVVVVVVVVVVVVVVVVVVVVVVVVVVVVVVVVVD

Sequence (110 aa):
MSRDELHAIAQADTPEGVQVPNTMPGLIAWGFMRFGTNAMIMMICLGVGGYALKGIYADLGRSNMIVLEMVRAQTTSNTRLESTLAELARQVENNTRAITDLQRTTTRNQ